Protein AF-A0A972SDY3-F1 (afdb_monomer)

Solvent-accessible surface area (backbone atoms only — not comparable to full-atom values): 2632 Å² total; per-residue (Å²): 138,90,77,94,65,59,67,45,102,85,74,45,77,57,77,56,70,68,60,33,60,77,68,67,64,56,92,88,67,87,78,89,84,84,132

Mean predicted aligned error: 4.13 Å

pLDDT: mean 87.94, std 9.61, range [49.84, 95.38]

Secondary structure (DSSP, 8-state):
-PPP-PBPTTSPBP--HHHHHHTT--TT---PPP-

Structure (mmCIF, N/CA/C/O backbone):
data_AF-A0A972SDY3-F1
#
_entry.id   AF-A0A972SDY3-F1
#
loop_
_atom_site.group_PDB
_atom_site.id
_atom_site.type_symbol
_atom_site.label_atom_id
_atom_site.label_alt_id
_atom_site.label_comp_id
_atom_site.label_asym_id
_atom_site.label_entity_id
_atom_site.label_seq_id
_atom_site.pdbx_PDB_ins_code
_atom_site.Cartn_x
_atom_site.Cartn_y
_atom_site.Cartn_z
_atom_site.occupancy
_atom_site.B_iso_or_equiv
_atom_site.auth_seq_id
_atom_site.auth_comp_id
_atom_site.auth_asym_id
_atom_site.auth_atom_id
_atom_site.pdbx_PDB_model_num
ATOM 1 N N . MET A 1 1 ? -9.035 -8.355 -14.624 1.00 49.84 1 MET A N 1
ATOM 2 C CA . MET A 1 1 ? -8.596 -6.999 -15.016 1.00 49.84 1 MET 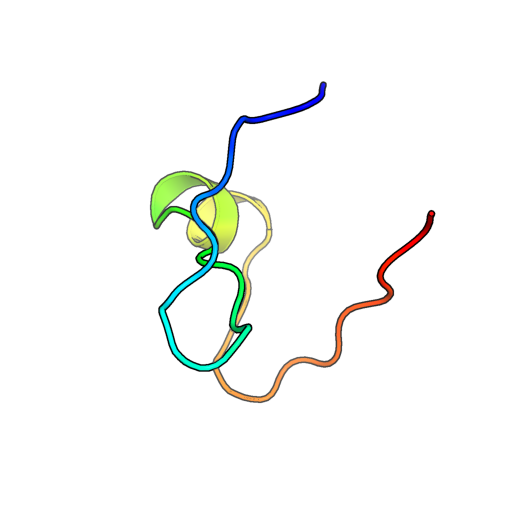A CA 1
ATOM 3 C C . MET A 1 1 ? -7.278 -6.721 -14.317 1.00 49.84 1 MET A C 1
ATOM 5 O O . MET A 1 1 ? -7.211 -6.948 -13.117 1.00 49.84 1 MET A O 1
ATOM 9 N N . ALA A 1 2 ? -6.240 -6.316 -15.048 1.00 63.62 2 ALA A N 1
ATOM 10 C CA . ALA A 1 2 ? -4.954 -5.939 -14.464 1.00 63.62 2 ALA A CA 1
ATOM 11 C C . ALA A 1 2 ? -4.922 -4.415 -14.277 1.00 63.62 2 ALA A C 1
ATOM 13 O O . ALA A 1 2 ? -5.234 -3.679 -15.210 1.00 63.62 2 ALA A O 1
ATOM 14 N N . GLY A 1 3 ? -4.601 -3.956 -13.068 1.00 68.69 3 GLY A N 1
ATOM 15 C CA . GLY A 1 3 ? -4.372 -2.544 -12.767 1.00 68.69 3 GLY A CA 1
ATOM 16 C C . GLY A 1 3 ? -2.876 -2.264 -12.667 1.00 68.69 3 GLY A C 1
ATOM 17 O O . GLY A 1 3 ? -2.121 -3.110 -12.192 1.00 68.69 3 GLY A O 1
ATOM 18 N N . LEU A 1 4 ? -2.443 -1.082 -13.104 1.00 78.56 4 LEU A N 1
ATOM 19 C CA . LEU A 1 4 ? -1.084 -0.616 -12.843 1.00 78.56 4 LEU A CA 1
ATOM 20 C C . LEU A 1 4 ? -0.976 -0.220 -11.367 1.00 78.56 4 LEU A C 1
ATOM 22 O O . LEU A 1 4 ? -1.816 0.521 -10.858 1.00 78.56 4 LEU A O 1
ATOM 26 N N . ALA A 1 5 ? 0.053 -0.715 -10.685 1.00 84.31 5 ALA A N 1
ATOM 27 C CA . ALA A 1 5 ? 0.343 -0.375 -9.299 1.00 84.31 5 ALA A CA 1
ATOM 28 C C . ALA A 1 5 ? 1.786 0.113 -9.173 1.00 84.31 5 ALA A C 1
ATOM 30 O O . ALA A 1 5 ? 2.692 -0.392 -9.837 1.00 84.31 5 ALA A O 1
ATOM 31 N N . THR A 1 6 ? 1.998 1.092 -8.300 1.00 88.12 6 THR A N 1
ATOM 32 C CA . THR A 1 6 ? 3.329 1.636 -8.029 1.00 88.12 6 THR A CA 1
ATOM 33 C C . THR A 1 6 ? 4.004 0.840 -6.922 1.00 88.12 6 THR A C 1
ATOM 35 O O . THR A 1 6 ? 3.416 0.610 -5.857 1.00 88.12 6 THR A O 1
ATOM 38 N N . ILE A 1 7 ? 5.259 0.465 -7.167 1.00 91.56 7 ILE A N 1
ATOM 39 C CA . ILE A 1 7 ? 6.156 -0.097 -6.160 1.00 91.56 7 ILE A CA 1
ATOM 40 C C . ILE A 1 7 ? 6.907 1.058 -5.492 1.00 91.56 7 ILE A C 1
ATOM 42 O O . ILE A 1 7 ? 7.478 1.913 -6.170 1.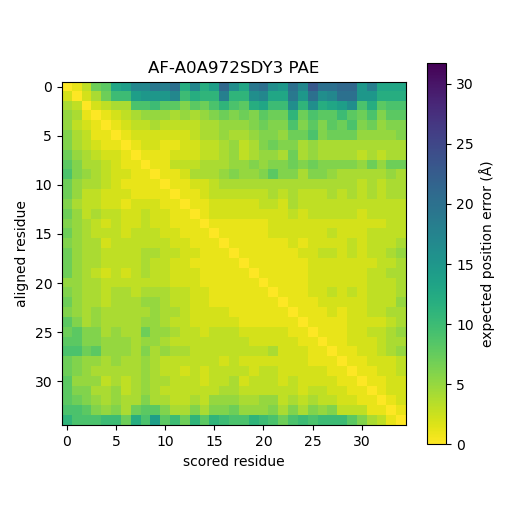00 91.56 7 ILE A O 1
ATOM 46 N N . THR A 1 8 ? 6.893 1.115 -4.162 1.00 91.25 8 THR A N 1
ATOM 47 C CA . THR A 1 8 ? 7.649 2.121 -3.401 1.00 91.25 8 THR A CA 1
ATOM 48 C C . THR A 1 8 ? 9.143 1.793 -3.390 1.00 91.25 8 THR A C 1
ATOM 50 O O . THR A 1 8 ? 9.549 0.663 -3.653 1.00 91.25 8 THR A O 1
ATOM 53 N N . SER A 1 9 ? 9.987 2.743 -2.981 1.00 92.00 9 SER A N 1
ATOM 54 C CA . SER A 1 9 ? 11.436 2.518 -2.826 1.00 92.00 9 SER A CA 1
ATOM 55 C C . SER A 1 9 ? 11.799 1.385 -1.855 1.00 92.00 9 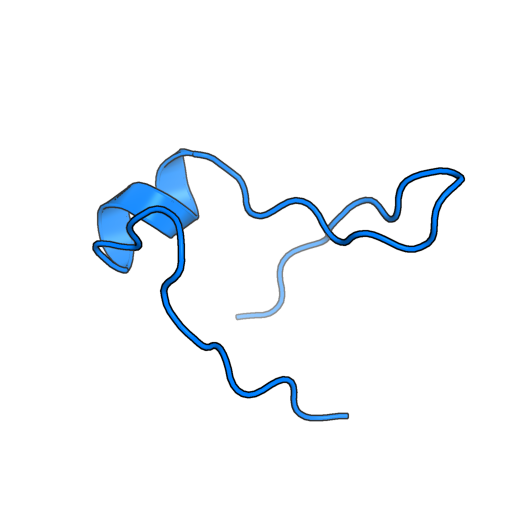SER A C 1
ATOM 57 O O . SER A 1 9 ? 12.916 0.881 -1.889 1.00 92.00 9 SER A O 1
ATOM 59 N N . LYS A 1 10 ? 10.858 0.966 -1.000 1.00 94.19 10 LYS A N 1
ATOM 60 C CA . LYS A 1 10 ? 11.013 -0.143 -0.047 1.00 94.19 10 LYS A CA 1
ATOM 61 C C . LYS A 1 10 ? 10.428 -1.467 -0.554 1.00 94.19 10 LYS A C 1
ATOM 63 O O . LYS A 1 10 ? 10.303 -2.403 0.228 1.00 94.19 10 LYS A O 1
ATOM 68 N N . GLY A 1 11 ? 10.020 -1.544 -1.821 1.00 91.00 11 GLY A N 1
ATOM 69 C CA . GLY A 1 11 ? 9.461 -2.761 -2.416 1.00 91.00 11 GLY A CA 1
ATOM 70 C C . GLY A 1 11 ? 8.006 -3.055 -2.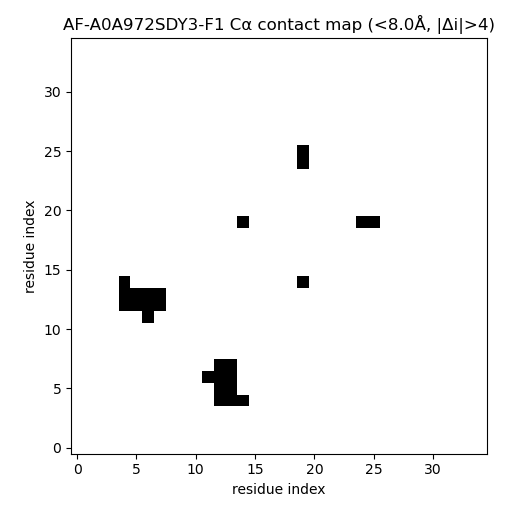031 1.00 91.00 11 GLY A C 1
ATOM 71 O O . GLY A 1 11 ? 7.539 -4.172 -2.223 1.00 91.00 11 GLY A O 1
ATOM 72 N N . GLN A 1 12 ? 7.273 -2.084 -1.477 1.00 92.94 12 GLN A N 1
ATOM 73 C CA . GLN A 1 12 ? 5.853 -2.258 -1.147 1.00 92.94 12 GLN A CA 1
ATOM 74 C C . GLN A 1 12 ? 4.985 -1.935 -2.366 1.00 92.94 12 GLN A C 1
ATOM 76 O O . GLN A 1 12 ? 5.259 -0.962 -3.065 1.00 92.94 12 GLN A O 1
ATOM 81 N N . VAL A 1 13 ? 3.908 -2.692 -2.583 1.00 90.94 13 VAL A N 1
ATOM 82 C CA . VAL A 1 13 ? 2.899 -2.394 -3.613 1.00 90.94 13 VAL A CA 1
ATOM 83 C C . VAL A 1 13 ? 1.739 -1.628 -2.980 1.00 90.94 13 VAL A C 1
ATOM 85 O O . VAL A 1 13 ? 1.225 -2.025 -1.933 1.00 90.94 13 VAL A O 1
ATOM 88 N N . THR A 1 14 ? 1.312 -0.532 -3.609 1.00 89.56 14 THR A N 1
ATOM 89 C CA . THR A 1 14 ? 0.149 0.241 -3.146 1.00 89.56 14 THR A CA 1
ATOM 90 C C . THR A 1 14 ? -1.134 -0.279 -3.787 1.00 89.56 14 THR A C 1
ATOM 92 O O . THR A 1 14 ? -1.225 -0.344 -5.009 1.00 89.56 14 THR A O 1
ATOM 95 N N . ILE A 1 15 ? -2.145 -0.589 -2.971 1.00 89.88 15 ILE A N 1
ATOM 96 C CA . ILE A 1 15 ? -3.503 -0.887 -3.446 1.00 89.88 15 ILE A CA 1
ATOM 97 C C . ILE A 1 15 ? -4.330 0.413 -3.381 1.00 89.88 15 ILE A C 1
ATOM 99 O O . ILE A 1 15 ? -4.535 0.932 -2.272 1.00 89.88 15 ILE A O 1
ATOM 103 N N . PRO A 1 16 ? -4.800 0.955 -4.525 1.00 89.19 16 PRO A N 1
ATOM 104 C CA . PRO A 1 16 ? -5.670 2.132 -4.575 1.00 89.19 16 PRO A CA 1
ATOM 105 C C . PRO A 1 16 ? -6.878 2.025 -3.641 1.00 89.19 16 PRO A C 1
ATOM 107 O O . PRO A 1 16 ? -7.350 0.928 -3.328 1.00 89.19 16 PRO A O 1
ATOM 110 N N . LYS A 1 17 ? -7.367 3.172 -3.157 1.00 90.06 17 LYS A N 1
ATOM 111 C CA . LYS A 1 17 ? -8.435 3.224 -2.147 1.00 90.06 17 LYS A CA 1
ATOM 112 C C . LYS A 1 17 ? -9.709 2.540 -2.647 1.00 90.06 17 LYS A C 1
ATOM 114 O O . LYS A 1 17 ? -10.292 1.747 -1.918 1.00 90.06 17 LYS A O 1
ATOM 119 N N . GLU A 1 18 ? -10.060 2.777 -3.899 1.00 91.25 18 GLU A N 1
ATOM 120 C CA . GLU A 1 18 ? -11.256 2.263 -4.561 1.00 91.25 18 GLU A CA 1
ATOM 121 C C . GLU A 1 18 ? -11.232 0.728 -4.612 1.00 91.25 18 GLU A C 1
ATOM 123 O O . GLU A 1 18 ? -12.229 0.072 -4.325 1.00 9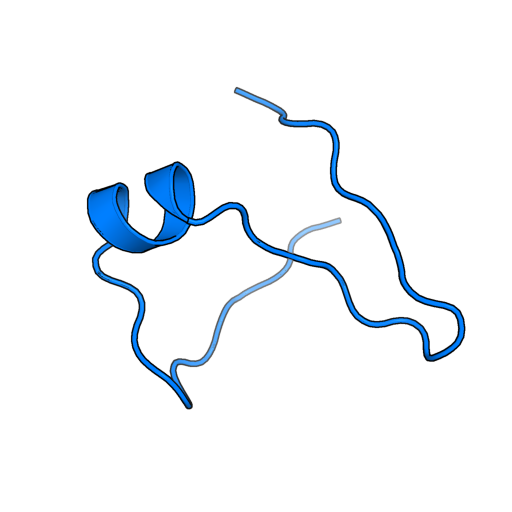1.25 18 GLU A O 1
ATOM 128 N N . ILE A 1 19 ? -10.060 0.144 -4.889 1.00 91.19 19 ILE A N 1
ATOM 129 C CA . ILE A 1 19 ? -9.872 -1.313 -4.905 1.00 91.19 19 ILE A CA 1
ATOM 130 C C . ILE A 1 19 ? -9.978 -1.886 -3.486 1.00 91.19 19 ILE A C 1
ATOM 132 O O . ILE A 1 19 ? -10.609 -2.924 -3.289 1.00 91.19 19 ILE A O 1
ATOM 136 N N . ARG A 1 20 ? -9.399 -1.212 -2.479 1.00 91.81 20 ARG A N 1
ATOM 137 C CA . ARG A 1 20 ? -9.520 -1.640 -1.073 1.00 91.81 20 ARG A CA 1
ATOM 138 C C . ARG A 1 20 ? -10.971 -1.653 -0.603 1.00 91.81 20 ARG A C 1
ATOM 140 O O . ARG A 1 20 ? -11.348 -2.585 0.098 1.00 91.81 20 ARG A O 1
ATOM 147 N N . GLU A 1 21 ? -11.766 -0.659 -0.990 1.00 95.00 21 GLU A N 1
ATOM 148 C CA . GLU A 1 21 ? -13.188 -0.573 -0.636 1.00 95.00 21 GLU A CA 1
ATOM 149 C C . GLU A 1 21 ? -14.011 -1.667 -1.324 1.00 95.00 21 GLU A C 1
ATOM 151 O O . GLU A 1 21 ? -14.772 -2.365 -0.657 1.00 95.00 21 GLU A O 1
ATOM 156 N N . GLN A 1 22 ? -13.799 -1.889 -2.625 1.00 94.81 22 GLN A N 1
ATOM 157 C CA . GLN A 1 22 ? -14.489 -2.943 -3.381 1.00 94.81 22 GLN A CA 1
ATOM 158 C C . GLN A 1 22 ? -14.194 -4.352 -2.851 1.00 94.81 22 GLN A C 1
ATOM 160 O O . GLN A 1 22 ? -15.074 -5.210 -2.849 1.00 94.81 22 GLN A O 1
ATOM 165 N N . LEU A 1 23 ? -12.962 -4.589 -2.398 1.00 93.25 23 LEU A N 1
ATOM 166 C CA . LEU A 1 23 ? -12.527 -5.871 -1.841 1.00 93.25 23 LEU A CA 1
ATOM 167 C C . LEU A 1 23 ? -12.688 -5.951 -0.310 1.00 93.25 23 LEU A C 1
ATOM 169 O O . LEU A 1 23 ? -12.340 -6.972 0.279 1.00 93.25 23 LEU A O 1
ATOM 173 N N . ASN A 1 24 ? -13.203 -4.893 0.333 1.00 95.38 24 ASN A N 1
ATOM 174 C CA . ASN A 1 24 ? -13.351 -4.759 1.787 1.00 95.38 24 ASN A CA 1
ATOM 175 C C . ASN A 1 24 ? -12.068 -5.098 2.58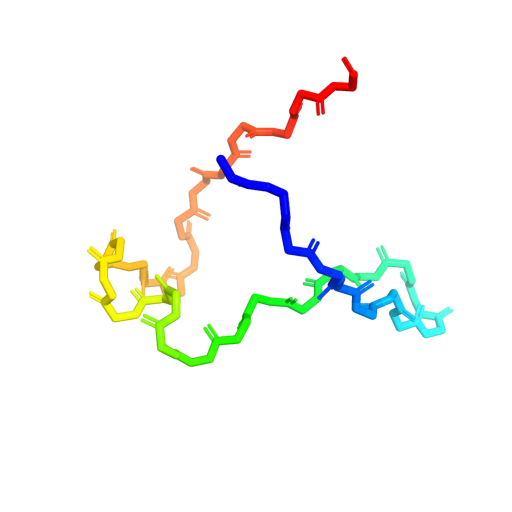0 1.00 95.38 24 ASN A C 1
ATOM 177 O O . ASN A 1 24 ? -12.104 -5.777 3.609 1.00 95.38 24 ASN A O 1
ATOM 181 N N . LEU A 1 25 ? -10.918 -4.636 2.081 1.00 94.38 25 LEU A N 1
ATOM 182 C CA . LEU A 1 25 ? -9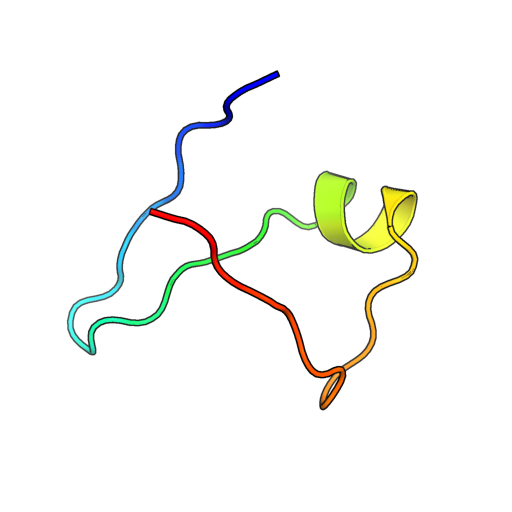.613 -4.897 2.684 1.00 94.38 25 LEU A CA 1
ATOM 183 C C . LEU A 1 25 ? -9.389 -4.027 3.917 1.00 94.38 25 LEU A C 1
ATOM 185 O O . LEU A 1 25 ? -9.543 -2.802 3.884 1.00 94.38 25 LEU A O 1
ATOM 189 N N . ARG A 1 26 ? -8.923 -4.654 4.993 1.00 94.38 26 ARG A N 1
ATOM 190 C CA . ARG A 1 26 ? -8.600 -4.008 6.263 1.00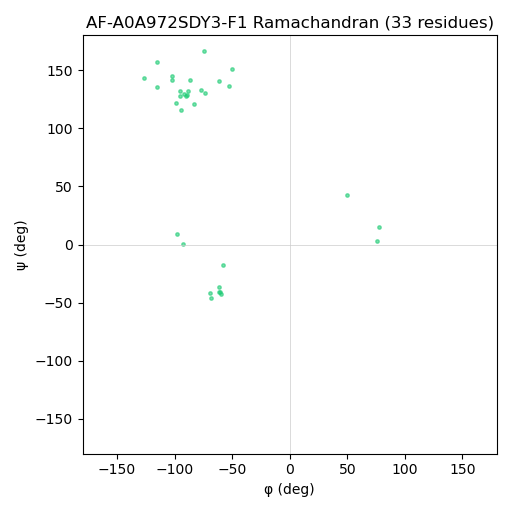 94.38 26 ARG A CA 1
ATOM 191 C C . ARG A 1 26 ? -7.103 -4.108 6.556 1.00 94.38 26 ARG A C 1
ATOM 193 O O . ARG A 1 26 ? -6.413 -5.000 6.054 1.00 94.38 26 ARG A O 1
ATOM 200 N N . PRO A 1 27 ? -6.559 -3.204 7.388 1.00 92.19 27 PRO A N 1
ATOM 201 C CA . PRO A 1 27 ? -5.188 -3.341 7.856 1.00 92.19 27 PRO A CA 1
ATOM 202 C C . PRO A 1 27 ? -4.956 -4.727 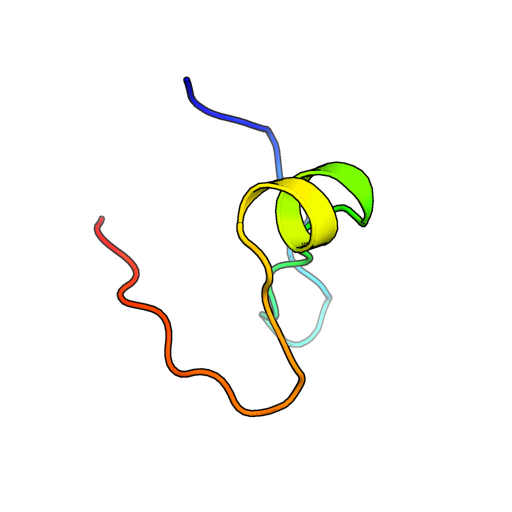8.472 1.00 92.19 27 PRO A C 1
ATOM 204 O O . PRO A 1 27 ? -5.765 -5.182 9.278 1.00 92.19 27 PRO A O 1
ATOM 207 N N . LYS A 1 28 ? -3.813 -5.341 8.142 1.00 91.81 28 LYS A N 1
ATOM 208 C CA . LYS A 1 28 ? -3.382 -6.689 8.572 1.00 91.81 28 LYS A CA 1
ATOM 209 C C . LYS A 1 28 ? -4.060 -7.875 7.875 1.00 91.81 28 LYS A C 1
ATOM 211 O O . LYS A 1 28 ? -3.722 -9.011 8.210 1.00 91.81 28 LYS A O 1
ATOM 216 N N . ASP A 1 29 ? -4.938 -7.651 6.900 1.00 94.81 29 ASP A N 1
ATOM 217 C CA . ASP A 1 29 ? -5.410 -8.748 6.054 1.00 94.81 29 ASP A CA 1
ATOM 218 C C . ASP A 1 29 ? -4.237 -9.372 5.279 1.00 94.81 29 ASP A C 1
ATOM 220 O O . ASP A 1 29 ? -3.317 -8.683 4.827 1.00 94.81 29 ASP A O 1
ATOM 224 N N . ARG A 1 30 ? -4.253 -10.703 5.148 1.00 93.56 30 ARG A N 1
ATOM 225 C CA . ARG A 1 30 ? -3.253 -11.450 4.375 1.00 93.56 30 ARG A CA 1
ATOM 226 C C . ARG A 1 30 ? -3.743 -11.621 2.946 1.00 93.56 30 ARG A C 1
ATOM 228 O O . ARG A 1 30 ? -4.857 -12.087 2.733 1.00 93.56 30 ARG A O 1
ATOM 235 N N . LEU A 1 31 ? -2.888 -11.284 1.988 1.00 90.88 31 LEU A N 1
ATOM 236 C CA . LEU A 1 31 ? -3.184 -11.355 0.561 1.00 90.88 31 LEU A CA 1
ATOM 237 C C . LEU A 1 31 ? -2.278 -12.393 -0.099 1.00 90.88 31 LEU A C 1
ATOM 239 O O . LEU A 1 31 ? -1.077 -12.430 0.169 1.00 90.88 31 LEU A O 1
ATOM 243 N N . LEU A 1 32 ? -2.855 -13.222 -0.967 1.00 91.19 32 LEU A N 1
ATOM 244 C CA . LEU A 1 32 ? -2.091 -14.085 -1.861 1.00 91.19 32 LEU A CA 1
ATOM 245 C C . LEU A 1 32 ? -1.681 -13.264 -3.085 1.00 91.19 32 LEU A C 1
ATOM 247 O O . LEU A 1 32 ? -2.539 -12.751 -3.800 1.00 91.19 32 LEU A O 1
ATOM 251 N N . MET A 1 33 ? -0.378 -13.160 -3.328 1.00 86.56 33 MET A N 1
ATOM 252 C CA . MET A 1 33 ? 0.164 -12.582 -4.556 1.00 86.56 33 MET A CA 1
ATOM 253 C C . MET A 1 33 ? 0.529 -13.734 -5.491 1.00 86.56 33 MET A C 1
ATOM 255 O O . MET A 1 33 ? 1.306 -14.607 -5.108 1.00 86.56 33 MET A O 1
ATOM 259 N N . MET A 1 34 ? -0.054 -13.752 -6.688 1.00 82.81 34 MET A N 1
ATOM 260 C CA . MET A 1 34 ? 0.283 -14.714 -7.740 1.00 82.81 34 MET A CA 1
ATOM 261 C C . MET A 1 34 ? 1.177 -14.032 -8.779 1.00 82.81 34 MET A C 1
ATOM 263 O O . MET A 1 34 ? 0.974 -12.851 -9.067 1.00 82.81 34 MET A O 1
ATOM 267 N N . VAL A 1 35 ? 2.168 -14.767 -9.289 1.00 76.94 35 VAL A N 1
ATOM 268 C CA . VAL A 1 35 ? 3.087 -14.341 -10.360 1.00 76.94 35 VAL A CA 1
ATOM 269 C C . VAL A 1 35 ? 2.632 -14.853 -11.715 1.00 76.94 35 VAL A C 1
ATOM 271 O O . VAL A 1 35 ? 2.060 -15.967 -11.750 1.00 76.94 35 VAL A O 1
#

Sequence (35 aa):
MAGLATITSKGQVTIPKEIREQLNLRPKDRLLMMV

Foldseek 3Di:
DDDDWDQDPVRDTDDDPVRCVVVVPDPPDDDDDDD

Nearest PDB structures (foldseek):
  2w1t-assembly1_A  TM=8.669E-01  e=1.631E-01  Bacillus subtilis
  2w1t-assembly1_B  TM=8.281E-01  e=2.551E-01  Bacillus subtilis
  5itm-assembly2_A  TM=6.244E-01  e=1.405E-01  Saccharolobus solfataricus
  5itm-assembly1_B  TM=6.386E-01  e=9.062E-01  Saccharolobus solfataricus

Radius of gyration: 10.49 Å; Cα contacts (8 Å, |Δi|>4): 13; chains: 1; bounding box: 26×18×24 Å